Protein AF-A0A6L9KQB1-F1 (afdb_monomer_lite)

Secondary structure (DSSP, 8-state):
-PPP-----HHHHHHHHHHHHS-EEHHHHHHHHTSS-HHHHHHHHHHTT----EEE--EE-TTS-EE--EEE---HHHHHHHHHHHHHHHHHTT---

Sequence (97 aa):
MAHFLGTENPRHLRTITALLARPRRREDVDSTAGCSNGPELIAELRRRGLEVPCMRVHFRDRDGKACCPGVYSFTARDRRLIAIWKANRKGTAHVVN

Structure (mmCIF, N/CA/C/O backbone):
data_AF-A0A6L9KQB1-F1
#
_entry.id   AF-A0A6L9KQB1-F1
#
loop_
_atom_site.group_PDB
_atom_site.id
_atom_site.type_symbol
_atom_site.label_atom_id
_atom_site.label_alt_id
_atom_site.label_comp_id
_atom_site.label_asym_id
_atom_site.label_entity_id
_atom_site.label_seq_id
_atom_site.pdbx_PDB_ins_code
_atom_site.Cartn_x
_atom_site.Cartn_y
_atom_site.Cartn_z
_atom_site.occupancy
_atom_site.B_iso_or_equiv
_atom_site.auth_seq_id
_atom_site.auth_comp_id
_atom_site.auth_asym_id
_atom_site.auth_atom_id
_atom_site.pdbx_PDB_model_num
ATOM 1 N N . MET A 1 1 ? -2.508 -8.013 21.709 1.00 49.97 1 MET A N 1
ATOM 2 C CA . MET A 1 1 ? -2.686 -8.172 20.245 1.00 49.97 1 MET A CA 1
ATOM 3 C C . MET A 1 1 ? -2.535 -6.798 19.606 1.00 49.97 1 MET A C 1
ATOM 5 O O . MET A 1 1 ? -3.255 -5.903 20.009 1.00 49.97 1 MET A O 1
ATOM 9 N N . ALA A 1 2 ? -1.586 -6.583 18.688 1.00 70.94 2 ALA A N 1
ATOM 10 C CA . ALA A 1 2 ? -1.459 -5.279 18.023 1.00 70.94 2 ALA A CA 1
ATOM 11 C C . ALA A 1 2 ? -2.662 -5.027 17.093 1.00 70.94 2 ALA A C 1
ATOM 13 O O . ALA A 1 2 ? -2.958 -5.873 16.242 1.00 70.94 2 ALA A O 1
ATOM 14 N N . HIS A 1 3 ? -3.343 -3.893 17.284 1.00 88.19 3 HIS A N 1
ATOM 15 C CA . HIS A 1 3 ? -4.477 -3.429 16.482 1.00 88.19 3 HIS A CA 1
ATOM 16 C C . HIS A 1 3 ? -4.017 -2.370 15.473 1.00 88.19 3 HIS A C 1
ATOM 18 O O . HIS A 1 3 ? -3.086 -1.617 15.750 1.00 88.19 3 HIS A O 1
ATOM 24 N N . PHE A 1 4 ? -4.687 -2.286 14.321 1.00 95.88 4 PHE A N 1
ATOM 25 C CA . PHE A 1 4 ? -4.492 -1.163 13.406 1.00 95.88 4 PHE A CA 1
ATOM 26 C C . PHE A 1 4 ? -5.211 0.073 13.955 1.00 95.88 4 PHE A C 1
ATOM 28 O O . PHE A 1 4 ? -6.428 0.048 14.129 1.00 95.88 4 PHE A O 1
ATOM 35 N N . LEU A 1 5 ? -4.468 1.155 14.197 1.00 96.06 5 LEU A N 1
ATOM 36 C CA . LEU A 1 5 ? -4.988 2.401 14.778 1.00 96.06 5 LEU A CA 1
ATOM 37 C C . LEU A 1 5 ? -5.927 3.172 13.836 1.00 96.06 5 LEU A C 1
ATOM 39 O O . LEU A 1 5 ? -6.580 4.124 14.254 1.00 96.06 5 LEU A O 1
ATOM 43 N N . GLY A 1 6 ? -5.996 2.794 12.558 1.00 95.81 6 GLY A N 1
ATOM 44 C CA . GLY A 1 6 ? -6.757 3.539 11.563 1.00 95.81 6 GLY A CA 1
ATOM 45 C C . GLY A 1 6 ? -6.059 4.817 11.108 1.00 95.81 6 GLY A C 1
ATOM 46 O O . GLY A 1 6 ? -4.942 5.134 11.526 1.00 95.81 6 GLY A O 1
ATOM 47 N N . THR A 1 7 ? -6.694 5.547 10.191 1.00 96.88 7 THR A N 1
ATOM 48 C CA . THR A 1 7 ? -6.192 6.822 9.660 1.00 96.88 7 THR A CA 1
ATOM 49 C C . THR A 1 7 ? -7.276 7.563 8.871 1.00 96.88 7 THR A C 1
ATOM 51 O O . THR A 1 7 ? -8.072 6.922 8.192 1.00 96.88 7 THR A O 1
ATOM 54 N N . GLU A 1 8 ? -7.255 8.898 8.916 1.00 96.31 8 GLU A N 1
ATOM 55 C CA . GLU A 1 8 ? -8.047 9.781 8.037 1.00 96.31 8 GLU A CA 1
ATOM 56 C C . GLU A 1 8 ? -7.206 10.396 6.906 1.00 96.31 8 GLU A C 1
ATOM 58 O O . GLU A 1 8 ? -7.719 11.141 6.077 1.00 96.31 8 GLU A O 1
ATOM 63 N N . ASN A 1 9 ? -5.895 10.118 6.858 1.00 96.75 9 ASN A N 1
ATOM 64 C CA . ASN A 1 9 ? -5.018 10.724 5.861 1.00 96.75 9 ASN A CA 1
ATOM 65 C C . ASN A 1 9 ? -5.400 10.203 4.461 1.00 96.75 9 ASN A C 1
ATOM 67 O O . ASN A 1 9 ? -5.268 9.000 4.204 1.00 96.75 9 ASN A O 1
ATOM 71 N N . PRO A 1 10 ? -5.801 11.073 3.517 1.00 97.56 10 PRO A N 1
ATOM 72 C CA . PRO A 1 10 ? -6.264 10.638 2.202 1.00 97.56 10 PRO A CA 1
ATOM 73 C C . PRO A 1 10 ? -5.191 9.874 1.414 1.00 97.56 10 PRO A C 1
ATOM 75 O O . PRO A 1 10 ? -5.521 8.971 0.644 1.00 97.56 10 PRO A O 1
ATOM 78 N N . ARG A 1 11 ? -3.900 10.160 1.636 1.00 97.88 11 ARG A N 1
ATOM 79 C CA . ARG A 1 11 ? -2.790 9.423 1.007 1.00 97.88 11 ARG A CA 1
ATOM 80 C C . ARG A 1 11 ? -2.721 7.979 1.505 1.00 97.88 11 ARG A C 1
ATOM 82 O O . ARG A 1 11 ? -2.520 7.056 0.712 1.00 97.88 11 ARG A O 1
ATOM 89 N N . HIS A 1 12 ? -2.952 7.771 2.801 1.00 98.00 12 HIS A N 1
ATOM 90 C CA . HIS A 1 12 ? -3.043 6.432 3.382 1.00 98.00 12 HIS A CA 1
ATOM 91 C C . HIS A 1 12 ? -4.249 5.682 2.839 1.00 98.00 12 HIS A C 1
ATOM 93 O O . HIS A 1 12 ? -4.115 4.530 2.444 1.00 98.00 12 HIS A O 1
ATOM 99 N N . LEU A 1 13 ? -5.410 6.335 2.767 1.00 98.12 13 LEU A N 1
ATOM 100 C CA . LEU A 1 13 ? -6.641 5.715 2.278 1.00 98.12 13 LEU A CA 1
ATOM 101 C C . LEU A 1 13 ? -6.511 5.243 0.822 1.00 98.12 13 LEU A C 1
ATOM 103 O O . LEU A 1 13 ? -6.896 4.111 0.507 1.00 98.12 13 LEU A O 1
ATOM 107 N N . ARG A 1 14 ? -5.903 6.058 -0.053 1.00 98.50 14 ARG A N 1
ATOM 108 C CA . ARG A 1 14 ? -5.591 5.662 -1.438 1.00 98.50 14 ARG A CA 1
ATOM 109 C C . ARG A 1 14 ? -4.631 4.473 -1.487 1.00 98.50 14 ARG A C 1
ATOM 111 O O . ARG A 1 14 ? -4.908 3.489 -2.171 1.00 98.50 14 ARG A O 1
ATOM 118 N N . THR A 1 15 ? -3.552 4.524 -0.707 1.00 98.38 15 THR A N 1
ATOM 119 C CA . THR A 1 15 ? -2.540 3.454 -0.662 1.00 98.38 15 THR A CA 1
ATOM 120 C C . THR A 1 15 ? -3.114 2.138 -0.136 1.00 98.38 15 THR A C 1
ATOM 122 O O . THR A 1 15 ? -2.923 1.091 -0.752 1.00 98.38 15 THR A O 1
ATOM 125 N N . ILE A 1 16 ? -3.884 2.181 0.957 1.00 98.44 16 ILE A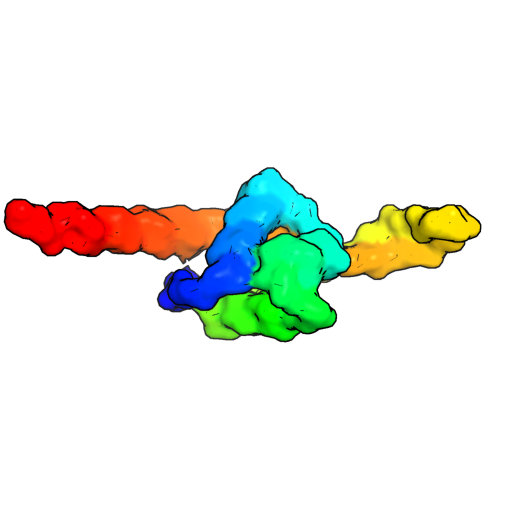 N 1
ATOM 126 C CA . ILE A 1 16 ? -4.584 1.018 1.520 1.00 98.44 16 ILE A CA 1
ATOM 127 C C . ILE A 1 16 ? -5.510 0.406 0.470 1.00 98.44 16 ILE A C 1
ATOM 129 O O . ILE A 1 16 ? -5.508 -0.806 0.270 1.00 98.44 16 ILE A O 1
ATOM 133 N N . THR A 1 17 ? -6.282 1.228 -0.236 1.00 98.38 17 THR A N 1
ATOM 134 C CA . THR A 1 17 ? -7.186 0.740 -1.284 1.00 98.38 17 THR A CA 1
ATOM 135 C C . THR A 1 17 ? -6.415 0.035 -2.403 1.00 98.38 17 THR A C 1
ATOM 137 O O . THR A 1 17 ? -6.780 -1.071 -2.803 1.00 98.38 17 THR A O 1
ATOM 140 N N . ALA A 1 18 ? -5.302 0.612 -2.857 1.00 98.38 18 ALA A N 1
ATOM 141 C CA . ALA A 1 18 ? -4.500 0.025 -3.926 1.00 98.38 18 ALA A CA 1
ATOM 142 C C . ALA A 1 18 ? -3.788 -1.276 -3.529 1.00 98.38 18 ALA A C 1
ATOM 144 O O . ALA A 1 18 ? -3.719 -2.188 -4.360 1.00 98.38 18 ALA A O 1
ATOM 145 N N . LEU A 1 19 ? -3.297 -1.376 -2.288 1.00 98.44 19 LEU A N 1
ATOM 146 C CA . LEU A 1 19 ? -2.641 -2.573 -1.745 1.00 98.44 19 LEU A CA 1
ATOM 147 C C . LEU A 1 19 ? -3.633 -3.694 -1.392 1.00 98.44 19 LEU A C 1
ATOM 149 O O . LEU A 1 19 ? -3.291 -4.874 -1.490 1.00 98.44 19 LEU A O 1
ATOM 153 N N . LEU A 1 20 ? -4.877 -3.355 -1.028 1.00 98.50 20 LEU A N 1
ATOM 154 C CA . LEU A 1 20 ? -5.951 -4.343 -0.885 1.00 98.50 20 LEU A CA 1
ATOM 155 C C . LEU A 1 20 ? -6.253 -5.029 -2.221 1.00 98.50 20 LEU A C 1
ATOM 157 O O . LEU A 1 20 ? -6.459 -6.243 -2.228 1.00 98.50 20 LEU A O 1
ATOM 161 N N . ALA A 1 21 ? -6.237 -4.275 -3.325 1.00 98.25 21 ALA A N 1
ATOM 162 C CA . ALA A 1 21 ? -6.484 -4.809 -4.661 1.00 98.25 21 ALA A CA 1
ATOM 163 C C . ALA A 1 21 ? -5.355 -5.737 -5.139 1.00 98.25 21 ALA A C 1
ATOM 165 O O . ALA A 1 21 ? -5.627 -6.837 -5.606 1.00 98.25 21 ALA A O 1
ATOM 166 N N . ARG A 1 22 ? -4.090 -5.315 -5.018 1.00 97.81 22 ARG A N 1
ATOM 167 C CA . ARG A 1 22 ? -2.916 -6.137 -5.364 1.00 97.81 22 ARG A CA 1
ATOM 168 C C . ARG A 1 22 ? -1.622 -5.552 -4.791 1.00 97.81 22 ARG A C 1
ATOM 170 O O . ARG A 1 22 ? -1.598 -4.356 -4.503 1.00 97.81 22 ARG A O 1
ATOM 177 N N . PRO A 1 23 ? -0.529 -6.334 -4.705 1.00 97.94 23 PRO A N 1
ATOM 178 C CA . PRO A 1 23 ? 0.799 -5.792 -4.433 1.00 97.94 23 PRO A CA 1
ATOM 179 C C . PRO A 1 23 ? 1.188 -4.673 -5.411 1.00 97.94 23 PRO A C 1
ATOM 181 O O . PRO A 1 23 ? 0.819 -4.701 -6.594 1.00 97.94 23 PRO A O 1
ATOM 184 N N . ARG A 1 24 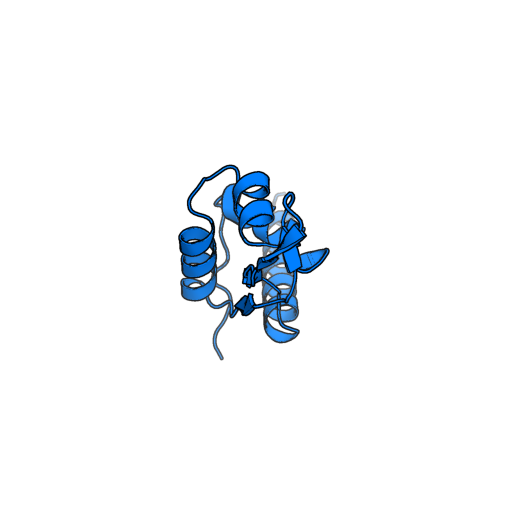? 1.927 -3.679 -4.912 1.00 97.75 24 ARG A N 1
ATOM 185 C CA . ARG A 1 24 ? 2.309 -2.467 -5.653 1.00 97.75 24 ARG A CA 1
ATOM 186 C C . ARG A 1 24 ? 3.801 -2.216 -5.559 1.00 97.75 24 ARG A C 1
ATOM 188 O O . ARG A 1 24 ? 4.390 -2.414 -4.500 1.00 97.75 24 ARG A O 1
ATOM 195 N N . ARG A 1 25 ? 4.399 -1.757 -6.658 1.00 95.56 25 ARG A N 1
ATOM 196 C CA . ARG A 1 25 ? 5.787 -1.283 -6.642 1.00 95.56 25 ARG A CA 1
ATOM 197 C C . ARG A 1 25 ? 5.886 0.020 -5.858 1.00 95.56 25 ARG A C 1
ATOM 199 O O . ARG A 1 25 ? 4.886 0.714 -5.680 1.00 95.56 25 ARG A O 1
ATOM 206 N N . ARG A 1 26 ? 7.090 0.371 -5.414 1.00 94.88 26 ARG A N 1
ATOM 207 C CA . ARG A 1 26 ? 7.348 1.650 -4.740 1.00 94.88 26 ARG A CA 1
ATOM 208 C C . ARG A 1 26 ? 6.867 2.845 -5.574 1.00 94.88 26 ARG A C 1
ATOM 210 O O . ARG A 1 26 ? 6.200 3.719 -5.037 1.00 94.88 26 ARG A O 1
ATOM 217 N N . GLU A 1 27 ? 7.112 2.834 -6.878 1.00 93.25 27 GLU A N 1
ATOM 218 C CA . GLU A 1 27 ? 6.724 3.915 -7.792 1.00 93.25 27 GLU A CA 1
ATOM 219 C C . GLU A 1 27 ? 5.196 4.006 -7.961 1.00 93.25 27 GLU A C 1
ATOM 221 O O . GLU A 1 27 ? 4.630 5.098 -8.003 1.00 93.25 27 GLU A O 1
ATOM 226 N N . ASP A 1 28 ? 4.505 2.859 -7.982 1.00 95.75 28 ASP A N 1
ATOM 227 C CA . ASP A 1 28 ? 3.037 2.815 -8.007 1.00 95.75 28 ASP A CA 1
ATOM 228 C C . ASP A 1 28 ? 2.445 3.422 -6.728 1.00 95.75 28 ASP A C 1
ATOM 230 O O . ASP A 1 28 ? 1.399 4.076 -6.776 1.00 95.75 28 ASP A O 1
ATOM 234 N N . VAL A 1 29 ? 3.089 3.183 -5.578 1.00 97.25 29 VAL A N 1
ATOM 235 C CA . VAL A 1 29 ? 2.690 3.774 -4.294 1.00 97.25 29 VAL A CA 1
ATOM 236 C C . VAL A 1 29 ? 2.876 5.285 -4.336 1.00 97.25 29 VAL A C 1
ATOM 238 O O . VAL A 1 29 ? 1.937 5.992 -3.982 1.00 97.25 29 VAL A O 1
ATOM 241 N N . ASP A 1 30 ? 4.019 5.775 -4.821 1.00 96.50 30 ASP A N 1
ATOM 242 C CA . ASP A 1 30 ? 4.292 7.213 -4.944 1.00 96.50 30 ASP A CA 1
ATOM 243 C C . ASP A 1 30 ? 3.199 7.912 -5.784 1.00 96.50 30 ASP A C 1
ATOM 245 O O . ASP A 1 30 ? 2.566 8.879 -5.342 1.00 96.50 30 ASP A O 1
ATOM 249 N N . SER A 1 31 ? 2.898 7.349 -6.960 1.00 97.31 31 SER A N 1
ATOM 250 C CA . SER A 1 31 ? 1.858 7.849 -7.868 1.00 97.31 31 SER A CA 1
ATOM 251 C C . SER A 1 31 ? 0.453 7.789 -7.251 1.00 97.31 31 SER A C 1
ATOM 253 O O . SER A 1 31 ? -0.264 8.789 -7.233 1.00 97.31 31 SER A O 1
ATOM 255 N N . THR A 1 32 ? 0.066 6.648 -6.672 1.00 97.50 32 THR A N 1
ATOM 256 C CA . THR A 1 32 ? -1.273 6.447 -6.086 1.00 97.50 32 THR A CA 1
ATOM 257 C C . THR A 1 32 ? -1.506 7.335 -4.862 1.00 97.50 32 THR A C 1
ATOM 259 O O . THR A 1 32 ? -2.592 7.886 -4.652 1.00 97.50 32 THR A O 1
ATOM 262 N N . ALA A 1 33 ? -0.490 7.466 -4.014 1.00 96.38 33 ALA A N 1
ATOM 263 C CA . ALA A 1 33 ? -0.551 8.304 -2.832 1.00 96.38 33 ALA A CA 1
ATOM 264 C C . ALA A 1 33 ? -0.522 9.795 -3.187 1.00 96.38 33 ALA A C 1
ATOM 266 O O . ALA A 1 33 ? -1.046 10.598 -2.412 1.00 96.38 33 ALA A O 1
ATOM 267 N N . GLY A 1 34 ? 0.039 10.174 -4.339 1.00 95.62 34 GLY A N 1
ATOM 268 C CA . GLY A 1 34 ? 0.286 11.567 -4.705 1.00 95.62 34 GLY A CA 1
ATOM 269 C C . GLY A 1 34 ? 1.405 12.183 -3.862 1.00 95.62 34 GLY A C 1
ATOM 270 O O . GLY A 1 34 ? 1.275 13.313 -3.390 1.00 95.62 34 GLY A O 1
ATOM 271 N N . CYS A 1 35 ? 2.464 11.415 -3.588 1.00 93.00 35 CYS A N 1
ATOM 272 C CA . CYS A 1 35 ? 3.646 11.886 -2.869 1.00 93.00 35 CYS A CA 1
ATOM 273 C C . CYS A 1 35 ? 4.906 11.153 -3.337 1.00 93.00 35 CYS A C 1
ATOM 275 O O . CYS A 1 35 ? 4.863 9.956 -3.579 1.00 93.00 35 CYS A O 1
ATOM 277 N N . SER A 1 36 ? 6.047 11.837 -3.371 1.00 91.62 36 SER A N 1
ATOM 278 C CA . SER A 1 36 ? 7.317 11.247 -3.833 1.00 91.62 36 SER A CA 1
ATOM 279 C C . SER A 1 36 ? 8.064 10.432 -2.762 1.00 91.62 36 SER A C 1
ATOM 281 O O . SER A 1 36 ? 9.160 9.932 -3.015 1.00 91.62 36 SER A O 1
ATOM 283 N N . ASN A 1 37 ? 7.496 10.322 -1.554 1.00 94.12 37 ASN A N 1
ATOM 284 C CA . ASN A 1 37 ? 8.085 9.618 -0.413 1.00 94.12 37 ASN A CA 1
ATOM 285 C C . ASN A 1 37 ? 7.168 8.497 0.112 1.00 94.12 37 ASN A C 1
ATOM 287 O O . ASN A 1 37 ? 6.856 8.420 1.301 1.00 94.12 37 ASN A O 1
ATOM 291 N N . GLY A 1 38 ? 6.716 7.620 -0.783 1.00 94.94 38 GLY A N 1
ATOM 292 C CA . GLY A 1 38 ? 5.938 6.428 -0.457 1.00 94.94 38 GLY A CA 1
ATOM 293 C C . GLY A 1 38 ? 6.572 5.526 0.608 1.00 94.94 38 GLY A C 1
ATOM 294 O O . GLY A 1 38 ? 5.821 5.024 1.439 1.00 94.94 38 GLY A O 1
ATOM 295 N N . PRO A 1 39 ? 7.908 5.336 0.683 1.00 96.56 39 PRO A N 1
ATOM 296 C CA . PRO A 1 39 ? 8.516 4.580 1.780 1.00 96.56 39 PRO A CA 1
ATOM 297 C C . PRO A 1 39 ? 8.166 5.116 3.175 1.00 96.56 39 PRO A C 1
ATOM 299 O O . PRO A 1 39 ? 7.842 4.320 4.055 1.00 96.56 39 PRO A O 1
ATOM 302 N N . GLU A 1 40 ? 8.153 6.439 3.371 1.00 97.69 40 GLU A N 1
ATOM 303 C CA . GLU A 1 40 ? 7.756 7.033 4.655 1.00 97.69 40 GLU A CA 1
ATOM 304 C C . GLU A 1 40 ? 6.261 6.854 4.928 1.00 97.69 40 GLU A C 1
ATOM 306 O O . GLU A 1 40 ? 5.865 6.525 6.043 1.00 97.69 40 GLU A O 1
ATOM 311 N N . LEU A 1 41 ? 5.426 6.957 3.892 1.00 97.88 41 LEU A N 1
ATOM 312 C CA . LEU A 1 41 ? 4.000 6.648 3.997 1.00 97.88 41 LEU A CA 1
ATOM 313 C C . LEU A 1 41 ? 3.768 5.197 4.454 1.00 97.88 41 LEU A C 1
ATOM 315 O O . LEU A 1 41 ? 2.937 4.932 5.325 1.00 97.88 41 LEU A O 1
ATOM 319 N N . ILE A 1 42 ? 4.512 4.240 3.893 1.00 98.25 42 ILE A N 1
ATOM 320 C CA . ILE A 1 42 ? 4.458 2.840 4.331 1.00 98.25 42 ILE A CA 1
ATOM 321 C C . ILE A 1 42 ? 4.965 2.704 5.773 1.00 98.25 42 ILE A C 1
ATOM 323 O O . ILE A 1 42 ? 4.364 1.969 6.559 1.00 98.25 42 ILE A O 1
ATOM 327 N N . ALA A 1 43 ? 6.022 3.423 6.156 1.00 98.25 43 ALA A N 1
ATOM 328 C CA . ALA A 1 43 ? 6.513 3.438 7.532 1.00 98.25 43 ALA A CA 1
ATOM 329 C C . ALA A 1 43 ? 5.459 3.978 8.517 1.00 98.25 43 ALA A C 1
ATOM 331 O O . ALA A 1 43 ? 5.277 3.401 9.588 1.00 98.25 43 ALA A O 1
ATOM 332 N N . GLU A 1 44 ? 4.695 5.008 8.148 1.00 97.94 44 GLU A N 1
ATOM 333 C CA . GLU A 1 44 ? 3.554 5.494 8.934 1.00 97.94 44 GLU A CA 1
ATOM 334 C C . GLU A 1 44 ? 2.461 4.436 9.100 1.00 97.94 44 GLU A C 1
ATOM 336 O O . GLU A 1 44 ? 1.957 4.236 10.209 1.00 97.94 44 GLU A O 1
ATOM 341 N N . LEU A 1 45 ? 2.102 3.724 8.027 1.00 98.19 45 LEU A N 1
ATOM 342 C CA . LEU A 1 45 ? 1.151 2.612 8.104 1.00 98.19 45 LEU A CA 1
ATOM 343 C C . LEU A 1 45 ? 1.652 1.504 9.039 1.00 98.19 45 LEU A C 1
ATOM 345 O O . LEU A 1 45 ? 0.859 0.941 9.798 1.00 98.19 45 LEU A O 1
ATOM 349 N N . ARG A 1 46 ? 2.964 1.243 9.041 1.00 98.38 46 ARG A N 1
ATOM 350 C CA . ARG A 1 46 ? 3.589 0.288 9.961 1.00 98.38 46 ARG A CA 1
ATOM 351 C C . ARG A 1 46 ? 3.530 0.736 11.412 1.00 98.38 46 ARG A C 1
ATOM 353 O O . ARG A 1 46 ? 3.098 -0.024 12.274 1.00 98.38 46 ARG A O 1
ATOM 360 N N . ARG A 1 47 ? 3.863 2.002 11.685 1.00 97.88 47 ARG A N 1
ATOM 361 C CA . ARG A 1 47 ? 3.728 2.605 13.024 1.00 97.88 47 ARG A CA 1
ATOM 362 C C . ARG A 1 47 ? 2.285 2.577 13.536 1.00 97.88 47 ARG A C 1
ATOM 364 O O . ARG A 1 47 ? 2.064 2.537 14.739 1.00 97.88 47 ARG A O 1
ATOM 371 N N . ARG A 1 48 ? 1.300 2.543 12.632 1.00 97.38 48 ARG A N 1
ATOM 372 C CA . ARG A 1 48 ? -0.127 2.387 12.958 1.00 97.38 48 ARG A CA 1
ATOM 373 C C . ARG A 1 48 ? -0.567 0.938 13.181 1.00 97.38 48 ARG A C 1
ATOM 375 O O . ARG A 1 48 ? -1.745 0.726 13.449 1.00 97.38 48 ARG A O 1
ATOM 382 N N . GLY A 1 49 ? 0.330 -0.043 13.087 1.00 97.62 49 GLY A N 1
ATOM 383 C CA . GLY A 1 49 ? 0.055 -1.442 13.426 1.00 97.62 49 GLY A CA 1
ATOM 384 C C . GLY A 1 49 ? -0.157 -2.382 12.237 1.00 97.62 49 GLY A C 1
ATOM 385 O O . GLY A 1 49 ? -0.592 -3.513 12.453 1.00 97.62 49 GLY A O 1
ATOM 386 N N . LEU A 1 50 ? 0.125 -1.940 11.006 1.00 98.06 50 LEU A N 1
ATOM 387 C CA . LEU A 1 50 ? 0.237 -2.837 9.847 1.00 98.06 50 LEU A CA 1
ATOM 388 C C . LEU A 1 50 ? 1.678 -3.345 9.690 1.00 98.06 50 LEU A C 1
ATOM 390 O O . LEU A 1 50 ? 2.617 -2.765 10.220 1.00 98.06 50 LEU A O 1
ATOM 394 N N . GLU A 1 51 ? 1.876 -4.419 8.941 1.00 98.12 51 GLU A N 1
ATOM 395 C CA . GLU A 1 51 ? 3.203 -4.961 8.642 1.00 98.12 51 GLU A CA 1
ATOM 396 C C . GLU A 1 51 ? 3.721 -4.462 7.288 1.00 98.12 51 GLU A C 1
ATOM 398 O O . GLU A 1 51 ? 4.833 -3.941 7.178 1.00 98.12 51 GLU A O 1
ATOM 403 N N . VAL A 1 52 ? 2.886 -4.567 6.252 1.00 98.00 52 VAL A N 1
ATOM 404 C CA . VAL A 1 52 ? 3.158 -4.085 4.891 1.00 98.00 52 VAL A CA 1
ATOM 405 C C . VAL A 1 52 ? 4.567 -4.457 4.391 1.00 98.00 52 VAL A C 1
ATOM 407 O O . VAL A 1 52 ? 5.393 -3.565 4.149 1.00 98.00 52 VAL A O 1
ATOM 410 N N . PRO A 1 53 ? 4.913 -5.754 4.283 1.00 97.88 53 PRO A N 1
ATOM 411 C CA . PRO A 1 53 ?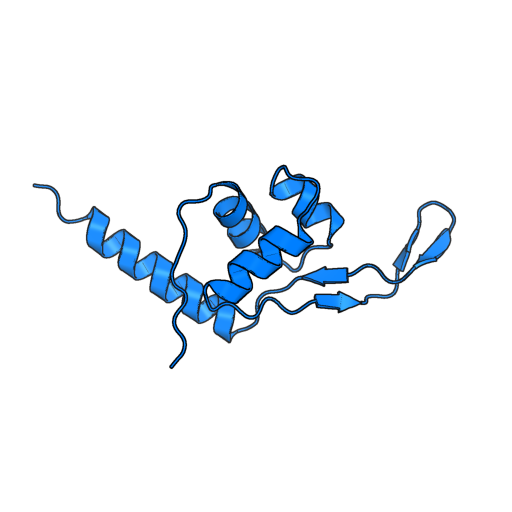 6.250 -6.187 3.888 1.00 97.88 53 PRO A CA 1
ATOM 412 C C . PRO A 1 53 ? 6.653 -5.644 2.512 1.00 97.88 53 PRO A C 1
ATOM 414 O O . PRO A 1 53 ? 5.811 -5.420 1.640 1.00 97.88 53 PRO A O 1
ATOM 417 N N . CYS A 1 54 ? 7.961 -5.450 2.328 1.00 97.62 54 CYS A N 1
ATOM 418 C CA . CYS A 1 54 ? 8.566 -5.035 1.066 1.00 97.62 54 CYS A CA 1
ATOM 419 C C . CYS A 1 54 ? 9.488 -6.144 0.563 1.00 97.62 54 CYS A C 1
ATOM 421 O O . CYS A 1 54 ? 10.499 -6.437 1.198 1.00 97.62 54 CYS A O 1
ATOM 423 N N . MET A 1 55 ? 9.143 -6.750 -0.570 1.00 95.31 55 MET A N 1
ATOM 424 C CA . MET A 1 55 ? 9.985 -7.749 -1.226 1.00 95.31 55 MET A CA 1
ATOM 425 C C . MET A 1 55 ? 10.658 -7.141 -2.448 1.00 95.31 55 MET A C 1
ATOM 427 O O . MET A 1 55 ? 10.042 -6.369 -3.180 1.00 95.31 55 MET A O 1
ATOM 431 N N . ARG A 1 56 ? 11.915 -7.510 -2.696 1.00 94.06 56 ARG A N 1
ATOM 432 C CA . ARG A 1 56 ? 12.592 -7.160 -3.946 1.00 94.06 56 ARG A CA 1
ATOM 433 C C . ARG A 1 56 ? 12.221 -8.186 -5.006 1.00 94.06 56 ARG A C 1
ATOM 435 O O . ARG A 1 56 ? 12.374 -9.379 -4.772 1.00 94.06 56 ARG A O 1
ATOM 442 N N . VAL A 1 57 ? 11.747 -7.726 -6.157 1.00 91.69 57 VAL A N 1
ATOM 443 C CA . VAL A 1 57 ? 11.414 -8.601 -7.291 1.00 91.69 57 VAL A CA 1
ATOM 444 C C . VAL A 1 57 ? 12.377 -8.343 -8.434 1.00 91.69 57 VAL A C 1
ATOM 446 O O . VAL A 1 57 ? 12.713 -7.192 -8.688 1.00 91.69 57 VAL A O 1
ATOM 449 N N . HIS A 1 58 ? 12.814 -9.387 -9.135 1.00 92.06 58 HIS A N 1
ATOM 450 C CA . HIS A 1 58 ? 13.611 -9.210 -10.346 1.00 92.06 58 HIS A CA 1
ATOM 451 C C . HIS A 1 58 ? 12.758 -8.576 -11.446 1.00 92.06 58 HIS A C 1
ATOM 453 O O . HIS A 1 58 ? 11.659 -9.041 -11.750 1.00 92.06 58 HIS A O 1
ATOM 459 N N . PHE A 1 59 ? 13.270 -7.508 -12.045 1.00 90.31 59 PHE A N 1
ATOM 460 C CA . PHE A 1 59 ? 12.630 -6.789 -13.134 1.00 90.31 59 PHE A CA 1
ATOM 461 C C . PHE A 1 59 ? 13.684 -6.370 -14.164 1.00 90.31 59 PHE A C 1
ATOM 463 O O . PHE A 1 59 ? 14.869 -6.268 -13.848 1.00 90.31 59 PHE A O 1
ATOM 470 N N . ARG A 1 60 ? 13.256 -6.153 -15.407 1.00 92.88 60 ARG A N 1
ATOM 471 C CA . ARG A 1 60 ? 14.076 -5.496 -16.426 1.00 92.88 60 ARG A CA 1
ATOM 472 C C . ARG A 1 60 ? 13.547 -4.090 -16.608 1.00 92.88 60 ARG A C 1
ATOM 474 O O . ARG A 1 60 ? 12.351 -3.925 -16.835 1.00 92.88 60 ARG A O 1
ATOM 481 N N . ASP A 1 61 ? 14.413 -3.100 -16.458 1.00 89.31 61 ASP A N 1
ATOM 482 C CA . ASP A 1 61 ? 14.037 -1.713 -16.691 1.00 89.31 61 ASP A CA 1
ATOM 483 C C . ASP A 1 61 ? 13.793 -1.427 -18.184 1.00 89.31 61 ASP A C 1
ATOM 485 O O . ASP A 1 61 ? 13.847 -2.318 -19.038 1.00 89.31 61 ASP A O 1
ATOM 489 N N . ARG A 1 62 ? 13.489 -0.163 -18.495 1.00 89.25 62 ARG A N 1
ATOM 490 C CA . ARG A 1 62 ? 13.196 0.290 -19.860 1.00 89.25 62 ARG A CA 1
ATOM 491 C C . ARG A 1 62 ? 14.377 0.106 -20.822 1.00 89.25 62 ARG A C 1
ATOM 493 O O . ARG A 1 62 ? 14.141 -0.036 -22.017 1.00 89.25 62 ARG A O 1
ATOM 500 N N . ASP A 1 63 ? 15.599 0.048 -20.301 1.00 95.19 63 ASP A N 1
ATOM 501 C CA . ASP A 1 63 ? 16.830 -0.144 -21.070 1.00 95.19 63 ASP A CA 1
ATOM 502 C C . ASP A 1 63 ? 17.255 -1.626 -21.102 1.00 95.19 63 ASP A C 1
ATOM 504 O O . ASP A 1 63 ? 18.346 -1.968 -21.560 1.00 95.19 63 ASP A O 1
ATOM 508 N N . GLY A 1 64 ? 16.406 -2.527 -20.595 1.00 92.25 64 GLY A N 1
ATOM 509 C CA . GLY A 1 64 ? 16.645 -3.967 -20.554 1.00 92.25 64 GLY A CA 1
ATOM 510 C C . GLY A 1 64 ? 17.600 -4.426 -19.449 1.00 92.25 64 GLY A C 1
ATOM 511 O O . GLY A 1 64 ? 17.902 -5.627 -19.374 1.00 92.25 64 GLY A O 1
ATOM 512 N N . LYS A 1 65 ? 18.055 -3.520 -18.575 1.00 93.69 65 LYS A N 1
ATOM 513 C CA . LYS A 1 65 ? 18.984 -3.832 -17.485 1.00 93.69 65 LYS A CA 1
ATOM 514 C C . LYS A 1 65 ? 18.240 -4.465 -16.318 1.00 93.69 65 LYS A C 1
ATOM 516 O O . LYS A 1 65 ? 17.091 -4.137 -16.023 1.00 93.69 65 LYS A O 1
ATOM 521 N N . ALA A 1 66 ? 18.905 -5.401 -15.647 1.00 93.31 66 ALA A N 1
ATOM 522 C CA . ALA A 1 66 ? 18.352 -6.037 -14.462 1.00 93.31 66 ALA A CA 1
ATOM 523 C C . ALA A 1 66 ? 18.256 -5.025 -13.314 1.00 93.31 66 ALA A C 1
ATOM 525 O O . ALA A 1 66 ? 19.224 -4.345 -12.977 1.00 93.31 66 ALA A O 1
ATOM 526 N N . CYS A 1 67 ? 17.095 -4.971 -12.678 1.00 91.62 67 CYS A N 1
ATOM 527 C CA . CYS A 1 67 ? 16.863 -4.201 -11.472 1.00 91.62 67 CYS A CA 1
ATOM 528 C C . CYS A 1 67 ? 16.009 -5.005 -10.488 1.00 91.62 67 CYS A C 1
ATOM 530 O O . CYS A 1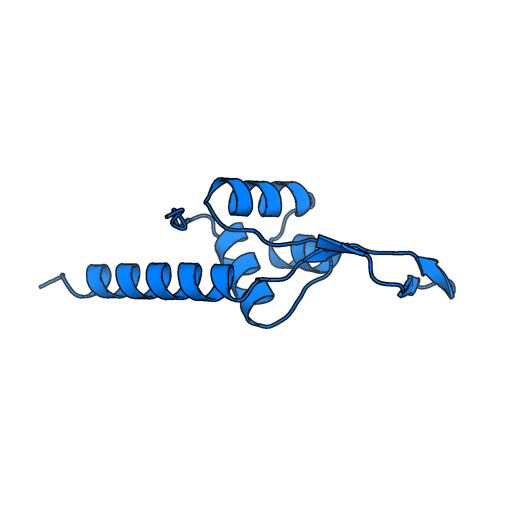 67 ? 15.393 -6.016 -10.834 1.00 91.62 67 CYS A O 1
ATOM 532 N N . CYS A 1 68 ? 16.001 -4.564 -9.231 1.00 91.50 68 CYS A N 1
ATOM 533 C CA . CYS A 1 68 ? 15.299 -5.256 -8.153 1.00 91.50 68 CYS A CA 1
ATOM 534 C C . CYS A 1 68 ? 14.399 -4.281 -7.377 1.00 91.50 68 CYS A C 1
ATOM 536 O O . CYS A 1 68 ? 14.757 -3.939 -6.236 1.00 91.50 68 CYS A O 1
ATOM 538 N N . PRO A 1 69 ? 13.304 -3.773 -7.987 1.00 90.94 69 PRO A N 1
ATOM 539 C CA . PRO A 1 69 ? 12.385 -2.845 -7.338 1.00 90.94 69 PRO A CA 1
ATOM 540 C C . PRO A 1 69 ? 11.693 -3.478 -6.128 1.00 90.94 69 PRO A C 1
ATOM 542 O O . PRO A 1 69 ? 11.445 -4.686 -6.083 1.00 90.94 69 PRO A O 1
ATOM 545 N N . GLY A 1 70 ? 11.374 -2.632 -5.149 1.00 94.44 70 GLY A N 1
ATOM 546 C CA . GLY A 1 70 ? 10.593 -3.017 -3.978 1.00 94.44 70 GLY A CA 1
ATOM 547 C C . GLY A 1 70 ? 9.105 -3.109 -4.305 1.00 94.44 70 GLY A C 1
ATOM 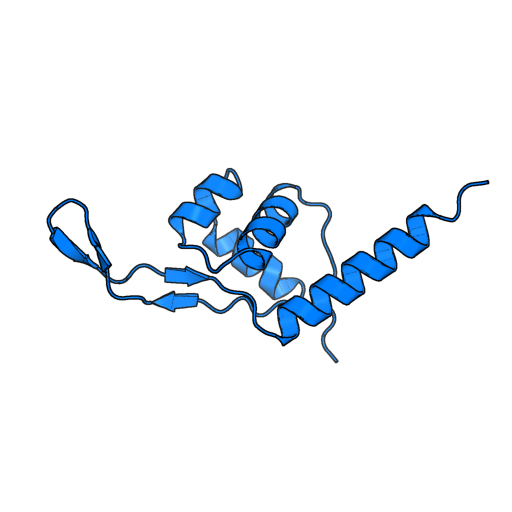548 O O . GLY A 1 70 ? 8.544 -2.214 -4.941 1.00 94.44 70 GLY A O 1
ATOM 549 N N . VAL A 1 71 ? 8.465 -4.180 -3.845 1.00 97.12 71 VAL A N 1
ATOM 550 C CA . VAL A 1 71 ? 7.027 -4.424 -3.956 1.00 97.12 71 VAL A CA 1
ATOM 551 C C . VAL A 1 71 ? 6.438 -4.550 -2.561 1.00 97.12 71 VAL A C 1
ATOM 553 O O . VAL A 1 71 ? 6.806 -5.440 -1.795 1.00 97.12 71 VAL A O 1
ATOM 556 N N . TYR A 1 72 ? 5.495 -3.666 -2.259 1.00 98.38 72 TYR A N 1
ATOM 557 C CA . TYR A 1 72 ? 4.713 -3.680 -1.035 1.00 98.38 72 TYR A CA 1
ATOM 558 C C . TYR A 1 72 ? 3.469 -4.549 -1.201 1.00 98.38 72 TYR A C 1
ATOM 560 O O . TYR A 1 72 ? 2.826 -4.555 -2.255 1.00 98.38 72 TYR A O 1
ATOM 568 N N . SER A 1 73 ? 3.098 -5.262 -0.143 1.00 98.38 73 SER A N 1
ATOM 569 C CA . SER A 1 73 ? 1.883 -6.079 -0.105 1.00 98.38 73 SER A CA 1
ATOM 570 C C . SER A 1 73 ? 1.266 -6.073 1.289 1.00 98.38 73 SER A C 1
ATOM 572 O O . SER A 1 73 ? 1.946 -5.755 2.257 1.00 98.38 73 SER A O 1
ATOM 574 N N . PHE A 1 74 ? -0.018 -6.417 1.392 1.00 98.56 74 PHE A N 1
ATOM 575 C CA . PHE A 1 74 ? -0.647 -6.699 2.682 1.00 98.56 74 PHE A CA 1
ATOM 576 C C . PHE A 1 74 ? -0.628 -8.189 2.979 1.00 98.56 74 PHE A C 1
ATOM 578 O O . PHE A 1 74 ? -1.062 -8.996 2.149 1.00 98.56 74 PHE A O 1
ATOM 585 N N . THR A 1 75 ? -0.207 -8.528 4.195 1.00 98.38 75 THR A N 1
ATOM 586 C CA . THR A 1 75 ? -0.322 -9.886 4.729 1.00 98.38 75 THR A CA 1
ATOM 587 C C . THR A 1 75 ? -1.788 -10.248 4.992 1.00 98.38 75 THR A C 1
ATOM 589 O O . THR A 1 75 ? -2.684 -9.396 4.994 1.00 98.38 75 THR A O 1
ATOM 592 N N . ALA A 1 76 ? -2.063 -11.527 5.264 1.00 98.06 76 ALA A N 1
ATOM 593 C CA . ALA A 1 76 ? -3.390 -11.946 5.721 1.00 98.06 76 ALA A CA 1
ATOM 594 C C . ALA A 1 76 ? -3.796 -11.232 7.028 1.00 98.06 76 ALA A C 1
ATOM 596 O O . ALA A 1 76 ? -4.956 -10.848 7.198 1.00 98.06 76 ALA A O 1
ATOM 597 N N . ARG A 1 77 ? -2.824 -10.988 7.922 1.00 97.44 77 ARG A N 1
ATOM 598 C CA . ARG A 1 77 ? -3.015 -10.227 9.162 1.00 97.44 77 ARG A CA 1
ATOM 599 C C . ARG A 1 77 ? -3.420 -8.785 8.869 1.00 97.44 77 ARG A C 1
ATOM 601 O O . ARG A 1 77 ? -4.427 -8.335 9.411 1.00 97.44 77 ARG A O 1
ATOM 608 N N . ASP A 1 78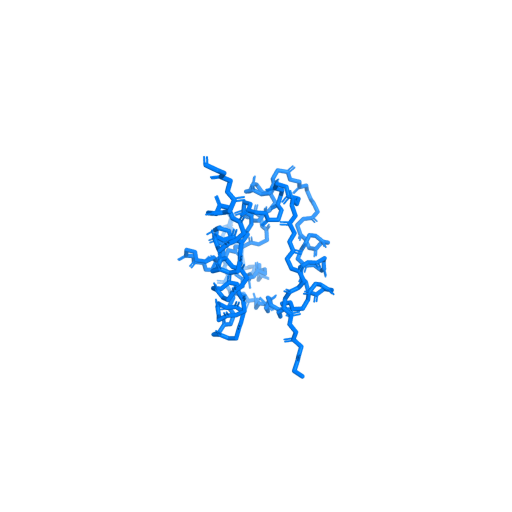 ? -2.694 -8.094 7.993 1.00 98.38 78 ASP A N 1
ATOM 609 C CA . ASP A 1 78 ? -3.007 -6.712 7.606 1.00 98.38 78 ASP A CA 1
ATOM 610 C C . ASP A 1 78 ? -4.433 -6.603 7.063 1.00 98.38 78 ASP A C 1
ATOM 612 O O . ASP A 1 78 ? -5.218 -5.765 7.509 1.00 98.38 78 ASP A O 1
ATOM 616 N N . ARG A 1 79 ? -4.808 -7.505 6.146 1.00 98.31 79 ARG A N 1
ATOM 617 C CA . ARG A 1 79 ? -6.156 -7.548 5.559 1.00 98.31 79 ARG A CA 1
ATOM 618 C C . ARG A 1 79 ? -7.237 -7.720 6.627 1.00 98.31 79 ARG A C 1
ATOM 620 O O . ARG A 1 79 ? -8.236 -7.002 6.588 1.00 98.31 79 ARG A O 1
ATOM 627 N N . ARG A 1 80 ? -7.025 -8.613 7.602 1.00 97.62 80 ARG A N 1
ATOM 628 C CA . ARG A 1 80 ? -7.947 -8.817 8.733 1.00 97.62 80 ARG A CA 1
ATOM 629 C C . ARG A 1 80 ? -8.070 -7.564 9.602 1.00 97.62 80 ARG A C 1
ATOM 631 O O . ARG A 1 80 ? -9.186 -7.172 9.936 1.00 97.62 80 ARG A O 1
ATOM 638 N N . LEU A 1 81 ? -6.955 -6.921 9.947 1.00 97.31 81 LEU A N 1
ATOM 639 C CA . LEU A 1 81 ? -6.955 -5.699 10.759 1.00 97.31 81 LEU A CA 1
ATOM 640 C C . LEU A 1 81 ? -7.670 -4.541 10.048 1.00 97.31 81 LEU A C 1
ATOM 642 O O . LEU A 1 81 ? -8.479 -3.848 10.663 1.00 97.31 81 LEU A O 1
ATOM 646 N N . ILE A 1 82 ? -7.435 -4.373 8.744 1.00 97.50 82 ILE A N 1
ATOM 647 C CA . ILE A 1 82 ? -8.111 -3.360 7.923 1.00 97.50 82 ILE A CA 1
ATOM 648 C C . ILE A 1 82 ? -9.616 -3.645 7.829 1.00 97.50 82 ILE A C 1
ATOM 650 O O . ILE A 1 82 ? -10.412 -2.710 7.897 1.00 97.50 82 ILE A O 1
ATOM 654 N N . ALA A 1 83 ? -10.025 -4.911 7.690 1.00 96.56 83 ALA A N 1
ATOM 655 C CA . ALA A 1 83 ? -11.438 -5.290 7.653 1.00 96.56 83 ALA A CA 1
ATOM 656 C C . ALA A 1 83 ? -12.157 -4.965 8.973 1.00 96.56 83 ALA A C 1
ATOM 658 O O . ALA A 1 83 ? -13.212 -4.331 8.942 1.00 96.56 83 ALA A O 1
ATOM 659 N N . ILE A 1 84 ? -11.558 -5.317 10.119 1.00 95.56 84 ILE A N 1
ATOM 660 C CA . ILE A 1 84 ? -12.080 -4.977 11.457 1.00 95.56 84 ILE A CA 1
ATOM 661 C C . ILE A 1 84 ? -12.207 -3.458 11.613 1.00 95.56 84 ILE A C 1
ATOM 663 O O . ILE A 1 84 ? -13.261 -2.956 11.995 1.00 95.56 84 ILE A O 1
ATOM 667 N N . TRP A 1 85 ? -11.162 -2.710 11.252 1.00 95.31 85 TRP A N 1
ATOM 668 C CA . TRP A 1 85 ? -11.183 -1.248 11.299 1.00 95.31 85 TRP A CA 1
ATOM 669 C C . TRP A 1 85 ? -12.300 -0.653 10.425 1.00 95.31 85 TRP A C 1
ATOM 671 O O . TRP A 1 85 ? -13.048 0.206 10.890 1.00 95.31 85 TRP A O 1
ATOM 681 N N . LYS A 1 86 ? -12.479 -1.136 9.187 1.00 94.06 86 LYS A N 1
ATOM 682 C CA . LYS A 1 86 ? -13.569 -0.693 8.300 1.00 94.06 86 LYS A CA 1
ATOM 683 C C . LYS A 1 86 ? -14.958 -1.012 8.865 1.00 94.06 86 LYS A C 1
ATOM 685 O O . LYS A 1 86 ? -15.855 -0.185 8.715 1.00 94.06 86 LYS A O 1
ATOM 690 N N . ALA A 1 87 ? -15.144 -2.175 9.490 1.00 93.44 87 ALA A N 1
ATOM 691 C CA . ALA A 1 87 ? -16.414 -2.562 10.105 1.00 93.44 87 ALA A CA 1
ATOM 692 C C . ALA A 1 87 ? -16.773 -1.638 11.279 1.00 93.44 87 ALA A C 1
ATOM 694 O O . ALA A 1 87 ? -17.881 -1.104 11.322 1.00 93.44 87 ALA A O 1
ATOM 695 N N . ASN A 1 88 ? -15.804 -1.356 12.154 1.00 89.31 88 ASN A N 1
ATOM 696 C CA . ASN A 1 88 ? -16.002 -0.474 13.306 1.00 89.31 88 ASN A CA 1
ATOM 697 C C . ASN A 1 88 ? -16.382 0.954 12.884 1.00 89.31 88 ASN A C 1
ATOM 699 O O . ASN A 1 88 ? -17.252 1.558 13.499 1.00 89.31 88 ASN A O 1
ATOM 703 N N . ARG A 1 89 ? -15.809 1.471 11.786 1.00 85.38 89 ARG A N 1
ATOM 704 C CA . ARG A 1 89 ? -16.183 2.788 11.232 1.00 85.38 89 ARG A CA 1
ATOM 705 C C . ARG A 1 89 ? -17.626 2.854 10.740 1.00 85.38 89 ARG A C 1
ATOM 707 O O . ARG A 1 89 ? -18.281 3.875 10.913 1.00 85.38 89 ARG A O 1
ATOM 714 N N . LYS A 1 90 ? -18.111 1.792 10.087 1.00 71.19 90 LYS A N 1
ATOM 715 C CA . LYS A 1 90 ? -19.493 1.738 9.586 1.00 71.19 90 LYS A CA 1
ATOM 716 C C . LYS A 1 90 ? -20.502 1.673 10.731 1.00 71.19 90 LYS A C 1
ATOM 718 O O . LYS A 1 90 ? -21.540 2.312 10.634 1.00 71.19 90 LYS A O 1
ATOM 723 N N . GLY A 1 91 ? -20.166 0.970 11.815 1.00 59.28 91 GLY A N 1
ATOM 724 C CA . GLY A 1 91 ? -20.984 0.935 13.031 1.00 59.28 91 GLY A CA 1
ATOM 725 C C . GLY A 1 91 ? -21.166 2.313 13.676 1.00 59.28 91 GLY A C 1
ATOM 726 O O . GLY A 1 91 ? -22.243 2.613 14.172 1.00 59.28 91 GLY A O 1
ATOM 727 N N . THR A 1 92 ? -20.158 3.188 13.604 1.00 58.00 92 THR A N 1
ATOM 728 C CA . THR A 1 92 ? -20.249 4.568 14.119 1.00 58.00 92 THR A CA 1
ATOM 729 C C . THR A 1 92 ? -21.090 5.489 13.225 1.00 58.00 92 THR A C 1
ATOM 731 O O . THR A 1 92 ? -21.733 6.404 13.724 1.00 58.00 92 THR A O 1
ATOM 734 N N . ALA A 1 93 ? -21.131 5.244 11.912 1.00 55.88 93 ALA A N 1
ATOM 735 C CA . ALA A 1 93 ? -21.868 6.074 10.952 1.00 55.88 93 ALA A CA 1
ATOM 736 C C . ALA A 1 93 ? -23.389 5.798 10.903 1.00 55.88 93 ALA A C 1
ATOM 738 O O . ALA A 1 93 ? -24.106 6.493 10.190 1.00 55.88 93 ALA A O 1
ATOM 739 N N . HIS A 1 94 ? -23.886 4.791 11.631 1.00 49.38 94 HIS A N 1
ATOM 740 C CA . HIS A 1 94 ? -25.316 4.449 11.724 1.00 49.38 94 HIS A CA 1
ATOM 741 C C . HIS A 1 94 ? -25.981 4.893 13.036 1.00 49.38 94 HIS A C 1
ATOM 743 O O . HIS A 1 94 ? -27.104 4.494 13.321 1.00 49.38 94 HIS A O 1
ATOM 749 N N . VAL A 1 95 ? -25.315 5.750 13.814 1.00 46.22 95 VAL A N 1
ATOM 750 C CA . VAL A 1 95 ? -25.897 6.403 14.994 1.00 46.22 95 VAL A CA 1
ATOM 751 C C . VAL A 1 95 ? -26.019 7.900 14.712 1.00 46.22 95 VAL A C 1
ATOM 753 O O . VAL A 1 95 ? -25.282 8.712 15.259 1.00 46.22 95 VAL A O 1
ATOM 756 N N . VAL A 1 96 ? -26.916 8.266 13.800 1.00 44.75 96 VAL A N 1
ATOM 757 C CA . VAL A 1 96 ? -27.482 9.618 13.700 1.00 44.75 96 VAL A CA 1
ATOM 758 C C . VAL A 1 96 ? -28.970 9.463 13.386 1.00 44.75 96 VAL A C 1
ATOM 760 O O . VAL A 1 96 ? -29.317 8.678 12.508 1.00 44.75 96 VAL A O 1
ATOM 763 N N . ASN A 1 97 ? -29.776 10.144 14.208 1.00 38.38 97 ASN A N 1
ATOM 764 C CA . ASN A 1 97 ? -31.237 10.084 14.373 1.00 38.38 97 ASN A CA 1
ATOM 765 C C . ASN A 1 97 ? -32.075 9.834 13.116 1.00 38.38 97 ASN A C 1
ATOM 767 O O . ASN A 1 97 ? -31.835 10.526 12.101 1.00 38.38 97 ASN A O 1
#

pLDDT: mean 91.59, std 13.32, range [38.38, 98.56]

Foldseek 3Di:
DFAQQDDPQVLLVQLVVVQVVHKDFQVRSCVSSVHPCSVVVVVVSVVRRFDFDWFFDWDQDPVRDTDTTIITHGDPVRVVRVVVVVVVVVVVVPPDD

Radius of gyration: 15.43 Å; chains: 1; bounding box: 50×24×41 Å